Protein AF-A0A293LVC3-F1 (afdb_monomer_lite)

Secondary structure (DSSP, 8-state):
---TT-------SSPPPP-SS--PPPP-TTT---TTS----PPPPTT-EEEEEE----SSS--TTS-EEEEEEEE-HHHHHHHTTTHHHHTT--GGG--EEE-SSSS--S--

Radius of gyration: 16.76 Å; chains: 1; bounding box: 38×43×34 Å

Structure (mmCIF, N/CA/C/O backbone):
data_AF-A0A293LVC3-F1
#
_entry.id   AF-A0A293LVC3-F1
#
loop_
_atom_site.group_PDB
_atom_site.id
_atom_site.type_symbol
_atom_site.label_atom_id
_atom_site.label_alt_id
_atom_site.label_comp_id
_atom_site.label_asym_id
_atom_site.label_entity_id
_atom_site.label_seq_id
_atom_site.pdbx_PDB_ins_code
_atom_site.Cartn_x
_atom_site.Cartn_y
_atom_site.Cartn_z
_atom_site.occupancy
_atom_site.B_iso_or_equiv
_atom_site.auth_seq_id
_atom_site.auth_comp_id
_atom_site.auth_asym_id
_atom_site.auth_atom_id
_atom_site.pdbx_PDB_model_num
ATOM 1 N N . MET A 1 1 ? -20.626 2.823 -3.621 1.00 79.00 1 MET A N 1
ATOM 2 C CA . MET A 1 1 ? -19.848 1.626 -4.029 1.00 79.00 1 MET A CA 1
ATOM 3 C C . MET A 1 1 ? -19.361 0.943 -2.760 1.00 79.00 1 MET A C 1
ATOM 5 O O . MET A 1 1 ? -18.973 1.663 -1.855 1.00 79.00 1 MET A O 1
ATOM 9 N N . ASN A 1 2 ? -19.440 -0.385 -2.649 1.00 90.69 2 ASN A N 1
ATOM 10 C CA . ASN A 1 2 ? -19.007 -1.114 -1.449 1.00 90.69 2 ASN A CA 1
ATOM 11 C C . ASN A 1 2 ? -17.595 -1.676 -1.676 1.00 90.69 2 ASN A C 1
ATOM 13 O O . ASN A 1 2 ? -17.395 -2.400 -2.646 1.00 90.69 2 ASN A O 1
ATOM 17 N N . LEU A 1 3 ? -16.650 -1.324 -0.807 1.00 91.56 3 LEU A N 1
ATOM 18 C CA . LEU A 1 3 ? -15.235 -1.712 -0.847 1.00 91.56 3 LEU A CA 1
ATOM 19 C C . LEU A 1 3 ? -14.904 -2.833 0.154 1.00 91.56 3 LEU A C 1
ATOM 21 O O . LEU A 1 3 ? -13.743 -3.163 0.389 1.00 91.56 3 LEU A O 1
ATOM 25 N N . ASN A 1 4 ? -15.915 -3.436 0.777 1.00 90.69 4 ASN A N 1
ATOM 26 C CA . ASN A 1 4 ? -15.714 -4.617 1.600 1.00 90.69 4 ASN A CA 1
ATOM 27 C C . ASN A 1 4 ? -15.285 -5.804 0.726 1.00 90.69 4 ASN A C 1
ATOM 29 O O . ASN A 1 4 ? -15.974 -6.131 -0.238 1.00 90.69 4 ASN A O 1
ATOM 33 N N . TYR A 1 5 ? -14.208 -6.489 1.118 1.00 90.44 5 TYR A N 1
ATOM 34 C CA . TYR A 1 5 ? -13.597 -7.571 0.332 1.00 90.44 5 TYR A CA 1
ATOM 35 C C . TYR A 1 5 ? -13.120 -7.133 -1.066 1.00 90.44 5 TYR A C 1
ATOM 37 O O . TYR A 1 5 ? -13.195 -7.918 -2.008 1.00 90.44 5 TYR A O 1
ATOM 45 N N . ASP A 1 6 ? -12.618 -5.901 -1.201 1.00 90.94 6 ASP A N 1
ATOM 46 C CA . ASP A 1 6 ? -12.012 -5.401 -2.442 1.00 90.94 6 ASP A CA 1
ATOM 47 C C . ASP A 1 6 ? -10.645 -6.064 -2.707 1.00 90.94 6 ASP A C 1
ATOM 49 O O . ASP A 1 6 ? -9.579 -5.544 -2.376 1.00 90.94 6 ASP A O 1
ATOM 53 N N . ILE A 1 7 ? -10.689 -7.294 -3.223 1.00 91.81 7 ILE A N 1
ATOM 54 C CA . ILE A 1 7 ? -9.525 -8.109 -3.573 1.00 91.81 7 ILE A CA 1
ATOM 55 C C . ILE A 1 7 ? -9.833 -8.968 -4.803 1.00 91.81 7 ILE A C 1
ATOM 57 O O . ILE A 1 7 ? -10.921 -9.528 -4.938 1.00 91.81 7 ILE A O 1
ATOM 61 N N . ALA A 1 8 ? -8.849 -9.119 -5.688 1.00 93.69 8 ALA A N 1
ATOM 62 C CA . ALA A 1 8 ? -8.944 -9.962 -6.875 1.00 93.69 8 ALA A CA 1
ATOM 63 C C . ALA A 1 8 ? -7.651 -10.756 -7.097 1.00 93.69 8 ALA A C 1
ATOM 65 O O . ALA A 1 8 ? -6.575 -10.367 -6.640 1.00 93.69 8 ALA A O 1
ATOM 66 N N . PHE A 1 9 ? -7.754 -11.863 -7.834 1.00 92.44 9 PHE A N 1
ATOM 67 C CA . PHE A 1 9 ? -6.617 -12.695 -8.223 1.00 92.44 9 PHE A CA 1
ATOM 68 C C . PHE A 1 9 ? -6.509 -12.764 -9.742 1.00 92.44 9 PHE A C 1
ATOM 70 O O . PHE A 1 9 ? -7.489 -13.043 -10.431 1.00 92.44 9 PHE A O 1
ATOM 77 N N . PHE A 1 10 ? -5.294 -12.583 -10.253 1.00 93.06 10 PHE A N 1
ATOM 78 C CA . PHE A 1 10 ? -4.974 -12.778 -11.662 1.00 93.06 10 PHE A CA 1
ATOM 79 C C . PHE A 1 10 ? -4.083 -14.007 -11.808 1.00 93.06 10 PHE A C 1
ATOM 81 O O . PHE A 1 10 ? -3.012 -14.089 -11.204 1.00 93.06 10 PHE A O 1
ATOM 88 N N . LYS A 1 11 ? -4.530 -14.974 -12.610 1.00 94.94 11 LYS A N 1
ATOM 89 C CA . LYS A 1 11 ? -3.744 -16.155 -12.964 1.00 94.94 11 LYS A CA 1
ATOM 90 C C . LYS A 1 11 ? -3.145 -15.948 -14.346 1.00 94.94 11 LYS A C 1
ATOM 92 O O . LYS A 1 11 ? -3.871 -15.812 -15.325 1.00 94.94 11 LYS A O 1
ATOM 97 N N . PHE A 1 12 ? -1.824 -15.973 -14.420 1.00 93.06 12 PHE A N 1
ATOM 98 C CA . PHE A 1 12 ? -1.111 -15.912 -15.688 1.00 93.06 12 PHE A CA 1
ATOM 99 C C . PHE A 1 12 ? -1.117 -17.286 -16.360 1.00 93.06 12 PHE A C 1
ATOM 101 O O . PHE A 1 12 ? -1.030 -18.318 -15.689 1.00 93.06 12 PHE A O 1
ATOM 108 N N . SER A 1 13 ? -1.242 -17.300 -17.688 1.00 97.19 13 SER A N 1
ATOM 109 C CA . SER A 1 13 ? -1.173 -18.527 -18.493 1.00 97.19 13 SER A CA 1
ATOM 110 C C . SER A 1 13 ? 0.241 -19.107 -18.545 1.00 97.19 13 SER A C 1
ATOM 112 O O . SER A 1 13 ? 0.398 -20.312 -18.723 1.00 97.19 13 SER A O 1
ATOM 114 N N . VAL A 1 14 ? 1.257 -18.261 -18.351 1.00 96.50 14 VAL A N 1
ATOM 115 C CA . VAL A 1 14 ? 2.677 -18.623 -18.340 1.00 96.50 14 VAL A CA 1
ATOM 116 C C . VAL A 1 14 ? 3.320 -18.108 -17.044 1.00 96.50 14 VAL A C 1
ATOM 118 O O . VAL A 1 14 ? 3.013 -16.986 -16.631 1.00 96.50 14 VAL A O 1
ATOM 121 N N . PRO A 1 15 ? 4.194 -18.890 -16.382 1.00 94.12 15 PRO A N 1
ATOM 122 C CA . PRO A 1 15 ? 4.928 -18.431 -15.205 1.00 94.12 15 PRO A CA 1
ATOM 123 C C . PRO A 1 15 ? 5.874 -17.262 -15.512 1.00 94.12 15 PRO A C 1
ATOM 125 O O . PRO A 1 15 ? 6.439 -17.172 -16.599 1.00 94.12 15 PRO A O 1
ATOM 128 N N . PHE A 1 16 ? 6.097 -16.394 -14.524 1.00 93.06 16 PHE A N 1
ATOM 129 C CA . PHE A 1 16 ? 7.112 -15.346 -14.621 1.00 93.06 16 PHE A CA 1
ATOM 130 C C . PHE A 1 16 ? 8.522 -15.896 -14.401 1.00 93.06 16 PHE A C 1
ATOM 132 O O . PHE A 1 16 ? 8.737 -16.746 -13.538 1.00 93.06 16 PHE A O 1
ATOM 139 N N . ASN A 1 17 ? 9.493 -15.321 -15.111 1.00 96.06 17 ASN A N 1
ATOM 140 C CA . ASN A 1 17 ? 10.906 -15.494 -14.797 1.00 96.06 17 ASN A CA 1
ATOM 141 C C . ASN A 1 17 ? 11.289 -14.545 -13.659 1.00 96.06 17 ASN A C 1
ATOM 143 O O . ASN A 1 17 ? 11.193 -13.325 -13.808 1.00 96.06 17 ASN A O 1
ATOM 147 N N . PHE A 1 18 ? 11.724 -15.095 -12.527 1.00 95.88 18 PHE A N 1
ATOM 148 C CA . PHE A 1 18 ? 12.193 -14.285 -11.408 1.00 95.88 18 PHE A CA 1
ATOM 149 C C . PHE A 1 18 ? 13.622 -13.810 -11.637 1.00 95.88 18 PHE A C 1
ATOM 151 O O . PHE A 1 18 ? 14.500 -14.575 -12.032 1.00 95.88 18 PHE A O 1
ATOM 158 N N . THR A 1 19 ? 13.845 -12.531 -11.364 1.00 96.94 19 THR A N 1
ATOM 159 C CA . THR A 1 19 ? 15.125 -11.851 -11.563 1.00 96.94 19 THR A CA 1
ATOM 160 C C . THR A 1 19 ? 15.483 -11.051 -10.312 1.00 96.94 19 THR A C 1
ATOM 162 O O . THR A 1 19 ? 14.863 -11.177 -9.251 1.00 96.94 19 THR A O 1
ATOM 165 N N . GLU A 1 20 ? 16.516 -10.221 -10.402 1.00 96.81 20 GLU A N 1
ATOM 166 C CA . GLU A 1 20 ? 16.808 -9.236 -9.363 1.00 96.81 20 GLU A CA 1
ATOM 167 C C . GLU A 1 20 ? 15.689 -8.188 -9.228 1.00 96.81 20 GLU A C 1
ATOM 169 O O . GLU A 1 20 ? 15.350 -7.793 -8.118 1.00 96.81 20 GLU A O 1
ATOM 174 N N . THR A 1 21 ? 15.056 -7.801 -10.340 1.00 95.94 21 THR A N 1
ATOM 175 C CA . THR A 1 21 ? 14.035 -6.743 -10.391 1.00 95.94 21 THR A CA 1
ATOM 176 C C . THR A 1 21 ? 12.594 -7.259 -10.375 1.00 95.94 21 THR A C 1
ATOM 178 O O . THR A 1 21 ? 11.670 -6.471 -10.186 1.00 95.94 21 THR A O 1
ATOM 181 N N . VAL A 1 22 ? 12.380 -8.569 -10.550 1.00 95.69 22 VAL A N 1
ATOM 182 C CA . VAL A 1 22 ? 11.054 -9.207 -10.546 1.00 95.69 22 VAL A CA 1
ATOM 183 C C . VAL A 1 22 ? 11.020 -10.317 -9.503 1.00 95.69 22 VAL A C 1
ATOM 185 O O . VAL A 1 22 ? 11.573 -11.398 -9.715 1.00 95.69 22 VAL A O 1
ATOM 188 N N . ARG A 1 23 ? 10.353 -10.056 -8.372 1.00 95.31 23 ARG A N 1
ATOM 189 C CA . ARG A 1 23 ? 10.169 -11.015 -7.271 1.00 95.31 23 ARG A CA 1
ATOM 190 C C . ARG A 1 23 ? 8.784 -10.873 -6.634 1.00 95.31 23 ARG A C 1
ATOM 192 O O . ARG A 1 23 ? 8.275 -9.755 -6.554 1.00 95.31 23 ARG A O 1
ATOM 199 N N . PRO A 1 24 ? 8.171 -11.974 -6.168 1.00 93.56 24 PRO A N 1
ATOM 200 C CA . PRO A 1 24 ? 6.889 -11.915 -5.479 1.00 93.56 24 PRO A CA 1
ATOM 201 C C . PRO A 1 24 ? 7.039 -11.330 -4.069 1.00 93.56 24 PRO A C 1
ATOM 203 O O . PRO A 1 24 ? 8.044 -11.550 -3.392 1.00 93.56 24 PRO A O 1
ATOM 206 N N . ALA A 1 25 ? 6.001 -10.635 -3.603 1.00 91.44 25 ALA A N 1
ATOM 207 C CA . ALA A 1 25 ? 5.871 -10.276 -2.196 1.00 91.44 25 ALA A CA 1
ATOM 208 C C . ALA A 1 25 ? 5.454 -11.500 -1.363 1.00 91.44 25 ALA A C 1
ATOM 210 O O . ALA A 1 25 ? 4.715 -12.371 -1.829 1.00 91.44 25 ALA A O 1
ATOM 211 N N . CYS A 1 26 ? 5.913 -11.561 -0.115 1.00 86.19 26 CYS A N 1
ATOM 212 C CA . CYS A 1 26 ? 5.514 -12.610 0.817 1.00 86.19 26 CYS A CA 1
ATOM 213 C C . CYS A 1 26 ? 4.081 -12.384 1.316 1.00 86.19 26 CYS A C 1
ATOM 215 O O . CYS A 1 26 ? 3.710 -11.265 1.663 1.00 86.19 26 CYS A O 1
ATOM 217 N N . LEU A 1 27 ? 3.307 -13.463 1.446 1.00 82.19 27 LEU A N 1
ATOM 218 C CA . LEU A 1 27 ? 2.059 -13.426 2.207 1.00 82.19 27 LEU A CA 1
ATOM 219 C C . LEU A 1 27 ? 2.368 -13.397 3.717 1.00 82.19 27 LEU A C 1
ATOM 221 O O . LEU A 1 27 ? 3.266 -14.122 4.164 1.00 82.19 27 LEU A O 1
ATOM 225 N N . PRO A 1 28 ? 1.644 -12.595 4.519 1.00 75.38 28 PRO A N 1
ATOM 226 C CA . PRO A 1 28 ? 1.855 -12.528 5.961 1.00 75.38 28 PRO A CA 1
ATOM 227 C C . PRO A 1 28 ? 1.426 -13.847 6.618 1.00 75.38 28 PRO A C 1
ATOM 229 O O . PRO A 1 28 ? 0.244 -14.183 6.657 1.00 75.38 28 PRO A O 1
ATOM 232 N N . ARG A 1 29 ? 2.400 -14.602 7.141 1.00 65.25 29 ARG A N 1
ATOM 233 C CA . ARG A 1 29 ? 2.209 -15.973 7.656 1.00 65.25 29 ARG A CA 1
ATOM 234 C C . ARG A 1 29 ? 1.297 -16.057 8.885 1.00 65.25 29 ARG A C 1
ATOM 236 O O . ARG A 1 29 ? 0.627 -17.068 9.069 1.00 65.25 29 ARG A O 1
ATOM 243 N N . ASP A 1 30 ? 1.251 -14.991 9.682 1.00 60.88 30 ASP A N 1
ATOM 244 C CA . ASP A 1 30 ? 0.484 -14.939 10.934 1.00 60.88 30 ASP A CA 1
ATOM 245 C C . ASP A 1 30 ? -0.944 -14.395 10.756 1.00 60.88 30 ASP A C 1
ATOM 247 O O . ASP A 1 30 ? -1.750 -14.477 11.679 1.00 60.88 30 ASP A O 1
ATOM 251 N N . VAL A 1 31 ? -1.262 -13.850 9.573 1.00 55.06 31 VAL A N 1
ATOM 252 C CA . VAL A 1 31 ? -2.537 -13.166 9.271 1.00 55.06 31 VAL A CA 1
ATOM 253 C C . VAL A 1 31 ? -3.299 -13.861 8.136 1.00 55.06 31 VAL A C 1
ATOM 255 O O . VAL A 1 31 ? -4.526 -13.821 8.088 1.00 55.06 31 VAL A O 1
ATOM 258 N N . VAL A 1 32 ? -2.591 -14.553 7.239 1.00 51.72 32 VAL A N 1
ATOM 259 C CA . VAL A 1 32 ? -3.168 -15.277 6.103 1.00 51.72 32 VAL A CA 1
ATOM 260 C C . VAL A 1 32 ? -2.781 -16.748 6.216 1.00 51.72 32 VAL A C 1
ATOM 262 O O . VAL A 1 32 ? -1.646 -17.131 5.934 1.00 51.72 32 VAL A O 1
ATOM 265 N N . ARG A 1 33 ? -3.738 -17.597 6.604 1.00 48.00 33 ARG A N 1
ATOM 266 C CA . ARG A 1 33 ? -3.638 -19.045 6.383 1.00 48.00 33 ARG A CA 1
ATOM 267 C C . ARG A 1 33 ? -4.436 -19.427 5.127 1.00 48.00 33 ARG A C 1
ATOM 269 O O . ARG A 1 33 ? -5.474 -18.812 4.878 1.00 48.00 33 ARG A O 1
ATOM 276 N N . PRO A 1 34 ? -3.993 -20.426 4.337 1.00 51.25 34 PRO A N 1
ATOM 277 C CA . PRO A 1 34 ? -4.818 -21.002 3.276 1.00 51.25 34 PRO A CA 1
ATOM 278 C C . PRO A 1 34 ? -6.186 -21.432 3.832 1.00 51.25 34 PRO A C 1
ATOM 280 O O . PRO A 1 34 ? -6.288 -21.765 5.011 1.00 51.25 34 PRO A O 1
ATOM 283 N N . ALA A 1 35 ? -7.210 -21.383 2.972 1.00 51.94 35 ALA A N 1
ATOM 284 C CA . ALA A 1 35 ? -8.649 -21.182 3.221 1.00 51.94 35 ALA A CA 1
ATOM 285 C C . ALA A 1 35 ? -9.407 -22.066 4.253 1.00 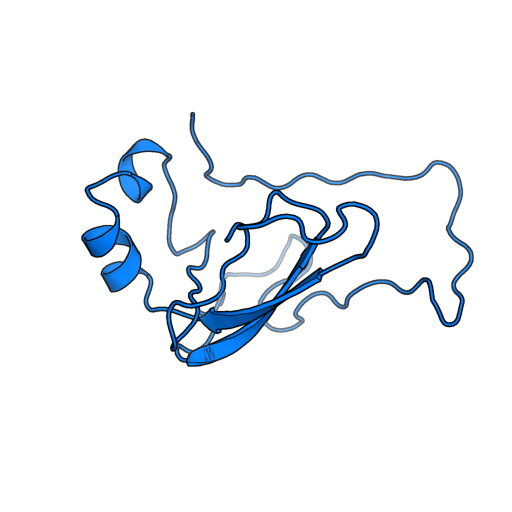51.94 35 ALA A C 1
ATOM 287 O O . ALA A 1 35 ? -10.634 -22.028 4.277 1.00 51.94 35 ALA A O 1
ATOM 288 N N . CYS A 1 36 ? -8.741 -22.820 5.130 1.00 49.12 36 CYS 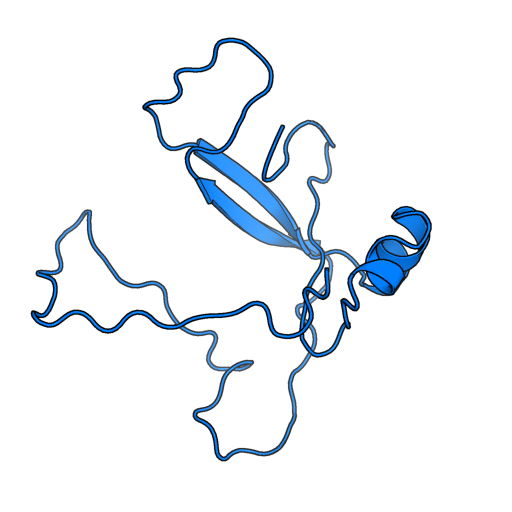A N 1
ATOM 289 C CA . CYS A 1 36 ? -9.365 -23.794 6.032 1.00 49.12 36 CYS A CA 1
ATOM 290 C C . CYS A 1 36 ? -8.926 -23.705 7.512 1.00 49.12 36 CYS A C 1
ATOM 292 O O . CYS A 1 36 ? -9.052 -24.699 8.222 1.00 49.12 36 CYS A O 1
ATOM 294 N N . LEU A 1 37 ? -8.413 -22.573 8.016 1.00 42.97 37 LEU A N 1
ATOM 295 C CA . LEU A 1 37 ? -8.007 -22.450 9.431 1.00 42.97 37 LEU A CA 1
ATOM 296 C C . LEU A 1 37 ? -8.827 -21.407 10.228 1.00 42.97 37 LEU A C 1
ATOM 298 O O . LEU A 1 37 ? -9.081 -20.323 9.701 1.00 42.97 37 LEU A O 1
ATOM 302 N N . PRO A 1 38 ? -9.244 -21.712 11.482 1.00 44.94 38 PRO A N 1
ATOM 303 C CA . PRO A 1 38 ? -9.989 -20.791 12.345 1.00 44.94 38 PRO A CA 1
ATOM 304 C C . PRO A 1 38 ? -9.257 -19.474 12.644 1.00 44.94 38 PRO A C 1
ATOM 306 O O . PRO A 1 38 ? -8.034 -19.375 12.566 1.00 44.94 38 PRO A O 1
ATOM 309 N N . ARG A 1 39 ? -10.071 -18.463 12.970 1.00 53.38 39 ARG A N 1
ATOM 310 C CA . ARG A 1 39 ? -9.779 -17.025 12.983 1.00 53.38 39 ARG A CA 1
ATOM 311 C C . ARG A 1 39 ? -9.001 -16.575 14.223 1.00 53.38 39 ARG A C 1
ATOM 313 O O . ARG A 1 39 ? -9.628 -16.244 15.216 1.00 53.38 39 ARG A O 1
ATOM 320 N N . ASP A 1 40 ? -7.699 -16.377 14.081 1.00 54.50 40 ASP A N 1
ATOM 321 C CA . ASP A 1 40 ? -6.962 -15.406 14.901 1.00 54.50 40 ASP A CA 1
ATOM 322 C C . ASP A 1 40 ? -6.276 -14.398 13.975 1.00 54.50 40 ASP A C 1
ATOM 324 O O . ASP A 1 40 ? -5.052 -14.268 13.949 1.00 54.50 40 ASP A O 1
ATOM 328 N N . VAL A 1 41 ? -7.077 -13.698 13.160 1.00 59.78 41 VAL A N 1
ATOM 329 C CA . VAL A 1 41 ? -6.607 -12.495 12.459 1.00 59.78 41 VAL A CA 1
ATOM 330 C C . VAL A 1 41 ? -6.354 -11.458 13.544 1.00 59.78 41 VAL A C 1
ATOM 332 O O . VAL A 1 41 ? -7.267 -10.756 13.975 1.00 59.78 41 VAL A O 1
ATOM 335 N N . ARG A 1 42 ? -5.124 -11.431 14.052 1.00 67.50 42 ARG A N 1
ATOM 336 C CA . ARG A 1 42 ? -4.689 -10.385 14.968 1.00 67.50 42 ARG A CA 1
ATOM 337 C C . ARG A 1 42 ? -4.545 -9.090 14.166 1.00 67.50 42 ARG A C 1
ATOM 339 O O . ARG A 1 42 ? -3.938 -9.132 13.091 1.00 67.50 42 ARG A O 1
ATOM 346 N N . PRO A 1 43 ? -5.099 -7.965 14.650 1.00 72.31 43 PRO A N 1
ATOM 347 C CA . PRO A 1 43 ? -4.865 -6.669 14.034 1.00 72.31 43 PRO A CA 1
ATOM 348 C C . PRO A 1 43 ? -3.365 -6.409 13.899 1.00 72.31 43 PRO A C 1
ATOM 350 O O . PRO A 1 43 ? -2.576 -6.792 14.769 1.00 72.31 43 PRO A O 1
ATOM 353 N N . LEU A 1 44 ? -2.970 -5.759 12.804 1.00 82.44 44 LEU A N 1
ATOM 354 C CA . LEU A 1 44 ? -1.606 -5.258 12.683 1.00 82.44 44 LEU A CA 1
ATOM 355 C C . LEU A 1 44 ? -1.364 -4.234 13.804 1.00 82.44 44 LEU A C 1
ATOM 357 O O . LEU A 1 44 ? -2.244 -3.407 14.047 1.00 82.44 44 LEU A O 1
ATOM 361 N N . PRO A 1 45 ? -0.206 -4.256 14.488 1.00 89.25 45 PRO A N 1
ATOM 362 C CA . PRO A 1 45 ? 0.055 -3.297 15.551 1.00 89.25 45 PRO A CA 1
ATOM 363 C C . PRO A 1 45 ? 0.016 -1.865 15.012 1.00 89.25 45 PRO A C 1
ATOM 365 O O . PRO A 1 45 ? 0.643 -1.564 13.989 1.00 89.25 45 PRO A O 1
ATOM 368 N N . VAL A 1 46 ? -0.683 -0.978 15.720 1.00 93.31 46 VAL A N 1
ATOM 369 C CA . VAL A 1 46 ? -0.705 0.459 15.412 1.00 93.31 46 VAL A CA 1
ATOM 370 C C . VAL A 1 46 ? 0.725 1.005 15.436 1.00 93.31 46 VAL A C 1
ATOM 372 O O . VAL A 1 46 ? 1.592 0.499 16.151 1.00 93.31 46 VAL A O 1
ATOM 375 N N . ASN A 1 47 ? 0.991 2.016 14.613 1.00 94.56 47 ASN A N 1
ATOM 376 C CA . ASN A 1 47 ? 2.303 2.615 14.367 1.00 94.56 47 ASN A CA 1
ATOM 377 C C . ASN A 1 47 ? 3.325 1.718 13.655 1.00 94.56 47 ASN A C 1
ATOM 379 O O . ASN A 1 47 ? 4.431 2.188 13.368 1.00 94.56 47 ASN A O 1
ATOM 383 N N . THR A 1 48 ? 2.976 0.483 13.277 1.00 93.81 48 THR A N 1
ATOM 384 C CA . THR A 1 48 ? 3.840 -0.333 12.412 1.00 93.81 48 THR A CA 1
ATOM 385 C C . THR A 1 48 ? 4.093 0.404 11.097 1.00 93.81 48 THR A C 1
ATOM 387 O O . THR A 1 48 ? 3.154 0.833 10.428 1.00 93.81 48 THR A O 1
ATOM 390 N N . THR A 1 49 ? 5.363 0.568 10.721 1.00 95.25 49 THR A N 1
ATOM 391 C CA . THR A 1 49 ? 5.724 1.214 9.451 1.00 95.25 49 THR A CA 1
ATOM 392 C C . THR A 1 49 ? 5.383 0.298 8.278 1.00 95.25 49 THR A C 1
ATOM 394 O O . THR A 1 49 ? 5.720 -0.885 8.284 1.00 95.25 49 THR A O 1
ATOM 397 N N . CYS A 1 50 ? 4.755 0.857 7.251 1.00 94.25 50 CYS A N 1
ATOM 398 C CA . CYS A 1 50 ? 4.444 0.190 5.993 1.00 94.25 50 CYS A CA 1
ATOM 399 C C . CYS A 1 50 ? 4.725 1.124 4.808 1.00 94.25 50 CYS A C 1
ATOM 401 O O . CYS A 1 50 ? 5.042 2.302 4.982 1.00 94.25 50 CYS A O 1
ATOM 403 N N . PHE A 1 51 ? 4.652 0.584 3.593 1.00 95.06 51 PHE A N 1
ATOM 404 C CA . PHE A 1 51 ? 4.966 1.323 2.376 1.00 95.06 51 PHE A CA 1
ATOM 405 C C . PHE A 1 51 ? 3.898 1.076 1.319 1.00 95.06 51 PHE A C 1
ATOM 407 O O . PHE A 1 51 ? 3.473 -0.061 1.119 1.00 95.06 51 PHE A O 1
ATOM 414 N N . SER A 1 52 ? 3.508 2.138 0.622 1.00 94.38 52 SER A N 1
ATOM 415 C CA . SER A 1 52 ? 2.694 2.059 -0.590 1.00 94.38 52 SER A CA 1
ATOM 416 C C . SER A 1 52 ? 3.530 2.536 -1.769 1.00 94.38 52 SER A C 1
ATOM 418 O O . SER A 1 52 ? 4.149 3.595 -1.682 1.00 94.38 52 SER A O 1
ATOM 420 N N . SER A 1 53 ? 3.571 1.767 -2.855 1.00 93.56 53 SER A N 1
ATOM 421 C CA . SER A 1 53 ? 4.316 2.123 -4.066 1.00 93.56 53 SER A CA 1
ATOM 422 C C . SER A 1 53 ? 3.400 2.104 -5.284 1.00 93.56 53 SER A C 1
ATOM 424 O O . SER A 1 53 ? 2.575 1.204 -5.423 1.00 93.56 53 SER A O 1
ATOM 426 N N . GLY A 1 54 ? 3.568 3.064 -6.194 1.00 92.31 54 GLY A N 1
ATOM 427 C CA . GLY A 1 54 ? 2.769 3.127 -7.415 1.00 92.31 54 GLY A CA 1
ATOM 428 C C . GLY A 1 54 ? 3.091 4.314 -8.321 1.00 92.31 54 GLY A C 1
ATOM 429 O O . GLY A 1 54 ? 3.987 5.116 -8.051 1.00 92.31 54 GLY A O 1
ATOM 430 N N . TRP A 1 55 ? 2.327 4.407 -9.409 1.00 91.69 55 TRP A N 1
ATOM 431 C CA . TRP A 1 55 ? 2.379 5.484 -10.408 1.00 91.69 55 TRP A CA 1
ATOM 432 C C . TRP A 1 55 ? 1.128 6.378 -10.360 1.00 91.69 55 TRP A C 1
ATOM 434 O O . TRP A 1 55 ? 0.761 6.998 -11.354 1.00 91.69 55 TRP A O 1
ATOM 444 N N . GLY A 1 56 ? 0.440 6.405 -9.214 1.00 87.94 56 GLY A N 1
ATOM 445 C CA . GLY A 1 56 ? -0.751 7.225 -9.008 1.00 87.94 56 GLY A CA 1
ATOM 446 C C . GLY A 1 56 ? -0.482 8.727 -9.143 1.00 87.94 56 GLY A C 1
ATOM 447 O O . GLY A 1 56 ? 0.659 9.185 -9.271 1.00 87.94 56 GLY A O 1
ATOM 448 N N . GLN A 1 57 ? -1.558 9.511 -9.105 1.00 86.56 57 GLN A N 1
ATOM 449 C CA . GLN A 1 57 ? -1.483 10.964 -9.211 1.00 86.56 57 GLN A CA 1
ATOM 450 C C . GLN A 1 57 ? -0.660 11.568 -8.058 1.00 86.56 57 GLN A C 1
ATOM 452 O O . GLN A 1 57 ? -0.787 11.165 -6.903 1.00 86.56 57 GLN A O 1
ATOM 457 N N . THR A 1 58 ? 0.178 12.564 -8.364 1.00 83.75 58 THR A N 1
ATOM 458 C CA . THR A 1 58 ? 1.002 13.272 -7.367 1.00 83.75 58 THR A CA 1
ATOM 459 C C . THR A 1 58 ? 0.788 14.776 -7.391 1.00 83.75 58 THR A C 1
ATOM 461 O O . THR A 1 58 ? 0.349 15.326 -8.398 1.00 83.75 58 THR A O 1
ATOM 464 N N . ARG A 1 59 ? 1.091 15.455 -6.274 1.00 77.75 59 ARG A N 1
ATOM 465 C CA . ARG A 1 59 ? 1.033 16.922 -6.184 1.00 77.75 59 ARG A CA 1
ATOM 466 C C . ARG A 1 59 ? 2.287 17.459 -6.888 1.00 77.75 59 ARG A C 1
ATOM 468 O O . ARG A 1 59 ? 3.384 16.977 -6.624 1.00 77.75 59 ARG A O 1
ATOM 475 N N . GLY A 1 60 ? 2.121 18.422 -7.795 1.00 72.44 60 GLY A N 1
ATOM 476 C CA . GLY A 1 60 ? 3.215 18.994 -8.594 1.00 72.44 60 GLY A CA 1
ATOM 477 C C . GLY A 1 60 ? 3.553 18.221 -9.881 1.00 72.44 60 GLY A C 1
ATOM 478 O O . GLY A 1 60 ? 2.908 17.236 -10.226 1.00 72.44 60 GLY A O 1
ATOM 479 N N . SER A 1 61 ? 4.584 18.676 -10.602 1.00 60.25 61 SER A N 1
ATOM 480 C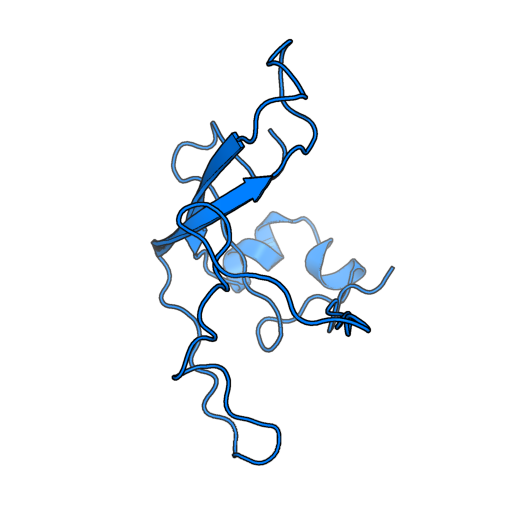 CA . SER A 1 61 ? 4.999 18.175 -11.929 1.00 60.25 61 SER A CA 1
ATOM 481 C C . SER A 1 61 ? 5.862 16.902 -11.899 1.00 60.25 61 SER A C 1
ATOM 483 O O . SER A 1 61 ? 6.544 16.578 -12.873 1.00 60.25 61 SER A O 1
ATOM 485 N N . GLY A 1 62 ? 5.876 16.177 -10.777 1.00 63.22 62 GLY A N 1
ATOM 486 C CA . GLY A 1 62 ? 6.745 15.017 -10.593 1.00 63.22 62 GLY A CA 1
ATOM 487 C C . GLY A 1 62 ? 6.505 13.946 -11.660 1.00 63.22 62 GLY A C 1
ATOM 488 O O . GLY A 1 62 ? 5.395 13.439 -11.781 1.00 63.22 62 GLY A O 1
ATOM 489 N N . ASN A 1 63 ? 7.564 13.569 -12.381 1.00 68.25 63 ASN A N 1
ATOM 490 C CA . ASN A 1 63 ? 7.540 12.654 -13.525 1.00 68.25 63 ASN A CA 1
ATOM 491 C C . ASN A 1 63 ? 6.672 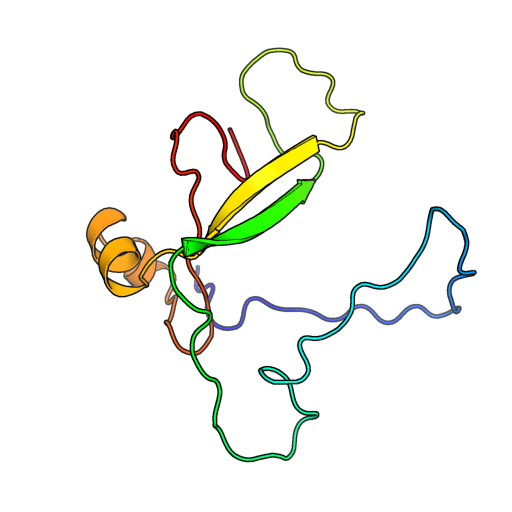11.398 -13.277 1.00 68.25 63 ASN A C 1
ATOM 493 O O . ASN A 1 63 ? 6.999 10.574 -12.421 1.00 68.25 63 ASN A O 1
ATOM 497 N N . ALA A 1 64 ? 5.579 11.263 -14.038 1.00 75.25 64 ALA A N 1
ATOM 498 C CA . ALA A 1 64 ? 4.626 10.155 -13.944 1.00 75.25 64 ALA A CA 1
ATOM 499 C C . ALA A 1 64 ? 5.227 8.797 -14.342 1.00 75.25 64 ALA A C 1
ATOM 501 O O . ALA A 1 64 ? 4.689 7.759 -13.980 1.00 75.25 64 ALA A O 1
ATOM 502 N N . PHE A 1 65 ? 6.357 8.786 -15.053 1.00 83.94 65 PHE A N 1
ATOM 503 C CA . PHE A 1 65 ? 7.005 7.561 -15.528 1.00 83.94 65 PHE A CA 1
ATOM 504 C C . PHE A 1 65 ? 7.922 6.910 -14.487 1.00 83.94 65 PHE A C 1
ATOM 506 O O . PHE A 1 65 ? 8.408 5.799 -14.698 1.00 83.94 65 PHE A O 1
ATOM 513 N N . ARG A 1 66 ? 8.181 7.574 -13.355 1.00 88.88 66 ARG A N 1
ATOM 514 C CA . ARG A 1 66 ? 8.989 7.009 -12.268 1.00 88.88 66 ARG A CA 1
ATOM 515 C C . ARG A 1 66 ? 8.087 6.451 -11.178 1.00 88.88 66 ARG A C 1
ATOM 517 O O . ARG A 1 66 ? 7.198 7.151 -10.702 1.00 88.88 66 ARG A O 1
ATOM 524 N N . LEU A 1 67 ? 8.363 5.212 -10.771 1.00 91.50 67 LEU A N 1
ATOM 525 C CA . LEU A 1 67 ? 7.723 4.596 -9.613 1.00 91.50 67 LEU A CA 1
ATOM 526 C C . LEU A 1 67 ? 8.044 5.418 -8.362 1.00 91.50 67 LEU A C 1
ATOM 528 O O . LEU A 1 67 ? 9.198 5.796 -8.144 1.00 91.50 67 LEU A O 1
ATOM 532 N N . LYS A 1 68 ? 7.027 5.680 -7.543 1.00 91.00 68 LYS A N 1
ATOM 533 C CA . LYS A 1 68 ? 7.159 6.403 -6.275 1.00 91.00 68 LYS A CA 1
ATOM 534 C C . LYS A 1 68 ? 6.763 5.492 -5.122 1.00 91.00 68 LYS A C 1
ATOM 536 O O . LYS A 1 68 ? 6.065 4.498 -5.323 1.00 91.00 68 LYS A O 1
ATOM 541 N N . GLN A 1 69 ? 7.217 5.844 -3.925 1.00 92.50 69 GLN A N 1
ATOM 542 C CA . GLN A 1 69 ? 6.906 5.139 -2.689 1.00 92.50 69 GLN A CA 1
ATOM 543 C C . GLN A 1 69 ? 6.579 6.148 -1.586 1.00 92.50 69 GLN A C 1
ATOM 545 O O . GLN A 1 69 ? 7.299 7.129 -1.414 1.00 92.50 69 GLN A O 1
ATOM 550 N N . ALA A 1 70 ? 5.517 5.878 -0.833 1.00 92.75 70 ALA A N 1
ATOM 551 C CA . ALA A 1 70 ? 5.126 6.602 0.366 1.00 92.75 70 ALA A CA 1
ATOM 552 C C . ALA A 1 70 ? 5.367 5.723 1.598 1.00 92.75 70 ALA A C 1
ATOM 554 O O . ALA A 1 70 ? 4.955 4.559 1.631 1.00 92.75 70 ALA A O 1
ATOM 555 N N . LYS A 1 71 ? 6.028 6.288 2.612 1.00 94.69 71 LYS A N 1
ATOM 556 C CA . LYS A 1 71 ? 6.157 5.688 3.943 1.00 94.69 71 LYS A CA 1
ATOM 557 C C . LYS A 1 71 ? 4.910 6.032 4.753 1.00 94.69 71 LYS A C 1
ATOM 559 O O . LYS A 1 71 ? 4.536 7.195 4.832 1.00 94.69 71 LYS A O 1
ATOM 564 N N . LEU A 1 72 ? 4.293 5.025 5.353 1.00 95.88 72 LEU A N 1
ATOM 565 C CA . LEU A 1 72 ? 3.061 5.145 6.122 1.00 95.88 72 LEU A CA 1
ATOM 566 C C . LEU A 1 72 ? 3.200 4.397 7.449 1.00 95.88 72 LEU A C 1
ATOM 568 O O . LEU A 1 72 ? 4.111 3.589 7.647 1.00 95.88 72 LEU A O 1
ATOM 572 N N . ASN A 1 73 ? 2.250 4.622 8.341 1.00 96.12 73 ASN A N 1
ATOM 573 C CA . ASN A 1 73 ? 2.119 3.921 9.604 1.00 96.12 73 ASN A CA 1
ATOM 574 C C . ASN A 1 73 ? 0.692 3.398 9.740 1.00 96.12 73 ASN A C 1
ATOM 576 O O . ASN A 1 73 ? -0.255 4.107 9.395 1.00 96.12 73 ASN A O 1
ATOM 580 N N . ILE A 1 74 ? 0.556 2.160 10.224 1.00 95.25 74 ILE A N 1
ATOM 581 C CA . ILE A 1 74 ? -0.744 1.572 10.561 1.00 95.25 74 ILE A CA 1
ATOM 582 C C . ILE A 1 74 ? -1.430 2.462 11.593 1.00 95.25 74 ILE A C 1
ATOM 584 O O . ILE A 1 74 ? -0.816 2.817 12.600 1.00 95.25 74 ILE A O 1
ATOM 588 N N . GLU A 1 75 ? -2.681 2.807 11.324 1.00 93.62 75 GLU A N 1
ATOM 589 C CA . GLU A 1 75 ? -3.512 3.641 12.180 1.00 93.62 75 GLU A CA 1
ATOM 590 C C . GLU A 1 75 ? -4.620 2.808 12.819 1.00 93.62 75 GLU A C 1
ATOM 592 O O . GLU A 1 75 ? -5.086 1.816 12.248 1.00 93.62 75 GLU A 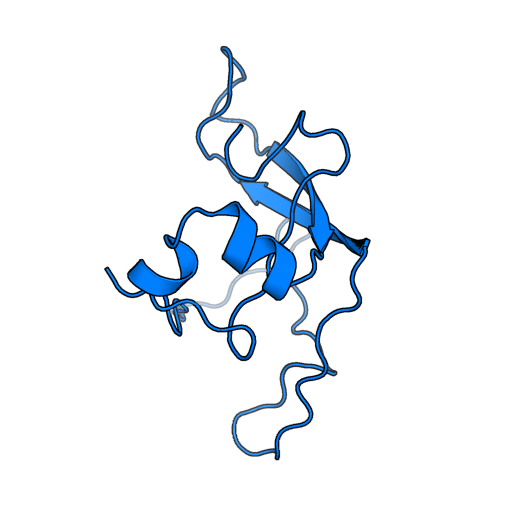O 1
ATOM 597 N N . ASP A 1 76 ? -5.037 3.233 14.003 1.00 92.81 76 ASP A N 1
ATOM 598 C CA . ASP A 1 76 ? -6.203 2.698 14.677 1.00 92.81 76 ASP A CA 1
ATOM 599 C C . ASP A 1 76 ? -7.459 2.816 13.791 1.00 92.81 76 ASP A C 1
ATOM 601 O O . ASP A 1 76 ? -7.744 3.853 13.175 1.00 92.81 76 ASP A O 1
ATOM 605 N N . PHE A 1 77 ? -8.206 1.716 13.681 1.00 91.25 77 PHE A N 1
ATOM 606 C CA . PHE A 1 77 ? -9.350 1.656 12.776 1.00 91.25 77 PHE A CA 1
ATOM 607 C C . PHE A 1 77 ? -10.504 2.542 13.254 1.00 91.25 77 PHE A C 1
ATOM 609 O O . PHE A 1 77 ? -11.212 3.124 12.427 1.00 91.25 77 PHE A O 1
ATOM 616 N N . GLU A 1 78 ? -10.695 2.672 14.567 1.00 90.44 78 GLU A N 1
ATOM 617 C CA . GLU A 1 78 ? -11.742 3.519 15.131 1.00 90.44 78 GLU A CA 1
ATOM 618 C C . GLU A 1 78 ? -11.452 4.994 14.863 1.00 90.44 78 GLU A C 1
ATOM 620 O O . GLU A 1 78 ? -12.304 5.701 14.314 1.00 90.44 78 GLU A O 1
ATOM 625 N N . TYR A 1 79 ? -10.208 5.421 15.079 1.00 91.56 79 TYR A N 1
ATOM 626 C CA . TYR A 1 79 ? -9.757 6.760 14.708 1.00 91.56 79 TYR A CA 1
ATOM 627 C C . TYR A 1 79 ? -9.996 7.067 13.219 1.00 91.56 79 TYR A C 1
ATOM 629 O O . TYR A 1 79 ? -10.499 8.135 12.855 1.00 91.56 79 TYR A O 1
ATOM 637 N N . CYS A 1 80 ? -9.678 6.115 12.338 1.00 90.12 80 CYS A N 1
ATOM 638 C CA . CYS A 1 80 ? -9.907 6.220 10.896 1.00 90.12 80 CYS A CA 1
ATOM 639 C C . CYS A 1 80 ? -11.399 6.353 10.545 1.00 90.12 80 CYS A C 1
ATOM 641 O O . CYS A 1 80 ? -11.781 7.168 9.698 1.00 90.12 80 CYS A O 1
ATOM 643 N N . ARG A 1 81 ? -12.258 5.575 11.215 1.00 90.38 81 ARG A N 1
ATOM 644 C CA . ARG A 1 81 ? -13.712 5.591 11.017 1.00 90.38 81 ARG A CA 1
ATOM 645 C C . ARG A 1 81 ? -14.326 6.935 11.392 1.00 90.38 81 ARG A C 1
ATOM 647 O O . ARG A 1 81 ? -15.201 7.416 10.669 1.00 90.38 81 ARG A O 1
ATOM 654 N N . GLU A 1 82 ? -13.873 7.528 12.489 1.00 90.06 82 GLU A N 1
ATOM 655 C CA . GLU A 1 82 ? -14.355 8.823 12.976 1.00 90.06 82 GLU A CA 1
ATOM 656 C C . GLU A 1 82 ? -13.836 9.988 12.122 1.00 90.06 82 GLU A C 1
ATOM 658 O O . GLU A 1 82 ? -14.599 10.885 11.760 1.00 90.06 82 GLU A O 1
ATOM 663 N N . SER A 1 83 ? -12.564 9.936 11.720 1.00 86.38 83 SER A N 1
ATOM 664 C CA . SER A 1 83 ? -11.895 11.020 10.984 1.00 86.38 83 SER A CA 1
ATOM 665 C C . SER A 1 83 ? -12.394 11.202 9.544 1.00 86.38 83 SER A C 1
ATOM 667 O O . SER A 1 83 ? -12.247 12.280 8.973 1.00 86.38 83 SER A O 1
ATOM 669 N N . LEU A 1 84 ? -12.991 10.172 8.937 1.00 80.38 84 LEU A N 1
ATOM 670 C CA . LEU A 1 84 ? -13.409 10.170 7.528 1.00 80.38 84 LEU A CA 1
ATOM 671 C C . LEU A 1 84 ? -14.894 10.525 7.310 1.00 80.38 84 LEU A C 1
ATOM 673 O O . LEU A 1 84 ? -15.481 10.122 6.308 1.00 80.38 84 LEU A O 1
ATOM 677 N N . SER A 1 85 ? -15.520 11.258 8.238 1.00 80.19 85 SER A N 1
ATOM 678 C CA . SER A 1 85 ? -16.884 11.821 8.109 1.00 80.19 85 SER A CA 1
ATOM 679 C C . SER A 1 85 ? -17.963 10.829 7.635 1.00 80.19 85 SER A C 1
ATOM 681 O O . SER A 1 85 ? -18.899 11.201 6.932 1.00 80.19 85 SER A O 1
ATOM 683 N N . GLY A 1 86 ? -17.848 9.550 8.005 1.00 80.00 86 GLY A N 1
ATOM 684 C CA . GLY A 1 86 ? -18.801 8.506 7.612 1.00 80.00 86 GLY A CA 1
ATOM 685 C C . GLY A 1 86 ? -18.517 7.818 6.272 1.00 80.00 86 GLY A C 1
ATOM 686 O O . GLY A 1 86 ? -19.183 6.823 5.979 1.00 80.00 86 GLY A O 1
ATOM 687 N N . LEU A 1 87 ? -17.493 8.239 5.518 1.00 86.44 87 LEU A N 1
ATOM 688 C CA . LEU A 1 87 ? -17.087 7.603 4.257 1.00 86.44 87 LEU A CA 1
ATOM 689 C C . LEU A 1 87 ? -16.813 6.107 4.447 1.00 86.44 87 LEU A C 1
ATOM 691 O O . LEU A 1 87 ? -17.327 5.291 3.692 1.00 86.44 87 LEU A O 1
ATOM 695 N N . VAL A 1 88 ? -16.078 5.728 5.502 1.00 88.50 88 VAL A N 1
ATOM 696 C CA . VAL A 1 88 ? -15.773 4.319 5.841 1.00 88.50 88 VAL A CA 1
ATOM 697 C C . VAL A 1 88 ? -17.051 3.479 5.935 1.00 88.50 88 VAL A C 1
ATOM 699 O O . VAL A 1 88 ? -17.090 2.346 5.455 1.00 88.50 88 VAL A O 1
ATOM 702 N N . LYS A 1 89 ? -18.118 4.047 6.510 1.00 86.44 89 LYS A N 1
ATOM 703 C CA . LYS A 1 89 ? -19.423 3.389 6.639 1.00 86.44 89 LYS A CA 1
ATOM 704 C C . LYS A 1 89 ? -20.166 3.350 5.304 1.00 86.44 89 LYS A C 1
ATOM 706 O O . LYS A 1 89 ? -20.739 2.314 4.975 1.00 86.44 89 LYS A O 1
ATOM 711 N N . GLU A 1 90 ? -20.140 4.441 4.543 1.00 90.44 90 GLU A N 1
ATOM 712 C CA . GLU A 1 90 ? -20.774 4.547 3.224 1.00 90.44 90 GLU A CA 1
ATOM 713 C C . GLU A 1 90 ? -20.207 3.523 2.233 1.00 90.44 90 GLU A C 1
ATOM 715 O O . GLU A 1 90 ? -20.960 2.832 1.544 1.00 90.44 90 GLU A O 1
ATOM 720 N N . VAL A 1 91 ? -18.882 3.368 2.214 1.00 91.06 91 VAL A N 1
ATOM 721 C CA . VAL A 1 91 ? -18.203 2.391 1.357 1.00 91.06 91 VAL A CA 1
ATOM 722 C C . VAL A 1 91 ? -18.124 0.993 1.976 1.00 91.06 91 VAL A C 1
ATOM 724 O O . VAL A 1 91 ? -17.538 0.095 1.385 1.00 91.06 91 VAL A O 1
ATOM 727 N N . GLY A 1 92 ? -18.727 0.766 3.144 1.00 90.69 92 GLY A N 1
ATOM 728 C CA . GLY A 1 92 ? -18.855 -0.564 3.745 1.00 90.69 92 GLY A CA 1
ATOM 729 C C . GLY A 1 92 ? -17.559 -1.187 4.278 1.00 90.69 92 GLY A C 1
ATOM 730 O O . GLY A 1 92 ? -17.534 -2.396 4.510 1.00 90.69 92 GLY A O 1
ATOM 731 N N . ILE A 1 93 ? -16.503 -0.400 4.500 1.00 90.50 93 ILE A N 1
ATOM 732 C CA . ILE A 1 93 ? -15.211 -0.870 5.023 1.00 90.50 93 ILE A CA 1
ATOM 733 C C . ILE A 1 93 ? -15.367 -1.369 6.472 1.00 90.50 93 ILE A C 1
ATOM 735 O O . ILE A 1 93 ? -16.089 -0.784 7.281 1.00 90.50 93 ILE A O 1
ATOM 739 N N . ARG A 1 94 ? -14.685 -2.473 6.813 1.00 88.38 94 ARG A N 1
ATOM 740 C CA . ARG A 1 94 ? -14.743 -3.121 8.137 1.00 88.38 94 ARG A CA 1
ATOM 741 C C . ARG A 1 94 ? -13.347 -3.481 8.630 1.00 88.38 94 ARG A C 1
ATOM 743 O O . ARG A 1 94 ? -12.586 -4.075 7.874 1.00 88.38 94 ARG A O 1
ATOM 750 N N . GLU A 1 95 ? -13.080 -3.260 9.915 1.00 85.38 95 GLU A N 1
ATOM 751 C CA . GLU A 1 95 ? -11.794 -3.552 10.577 1.00 85.38 95 GLU A CA 1
ATOM 752 C C . GLU A 1 95 ? -11.290 -4.978 10.324 1.00 85.38 95 GLU A C 1
ATOM 754 O O . GLU A 1 95 ? -10.118 -5.216 10.059 1.00 85.38 95 GLU A O 1
ATOM 759 N N . ARG A 1 96 ? -12.199 -5.958 10.328 1.00 83.31 96 ARG A N 1
ATOM 760 C CA . ARG A 1 96 ? -11.844 -7.366 10.106 1.00 83.31 96 ARG A CA 1
ATOM 761 C C . ARG A 1 96 ? -11.232 -7.637 8.721 1.00 83.31 96 ARG A C 1
ATOM 763 O O . ARG A 1 96 ? -10.511 -8.620 8.575 1.00 83.31 96 ARG A O 1
ATOM 770 N N . ASN A 1 97 ? -11.566 -6.831 7.714 1.00 85.50 97 ASN A N 1
ATOM 771 C CA . ASN A 1 97 ? -11.213 -7.076 6.311 1.00 85.50 97 ASN A CA 1
ATOM 772 C C . ASN A 1 97 ? -10.361 -5.948 5.707 1.00 85.50 97 ASN A C 1
ATOM 774 O O . ASN A 1 97 ? -10.059 -5.981 4.515 1.00 85.50 97 ASN A O 1
ATOM 778 N N . SER A 1 98 ? -10.032 -4.917 6.483 1.00 88.62 98 SER A N 1
ATOM 779 C CA . SER A 1 98 ? -9.389 -3.700 5.993 1.00 88.62 98 SER A CA 1
ATOM 780 C C . SER A 1 98 ? -8.566 -3.056 7.099 1.00 88.62 98 SER A C 1
ATOM 782 O O . SER A 1 98 ? -8.919 -3.144 8.270 1.00 88.62 98 SER A O 1
ATOM 784 N N . VAL A 1 99 ? -7.491 -2.373 6.720 1.00 90.88 99 VAL A N 1
ATOM 785 C CA . VAL A 1 99 ? -6.608 -1.657 7.644 1.00 90.88 99 VAL A CA 1
ATOM 786 C C . VAL A 1 99 ? -6.464 -0.210 7.195 1.00 90.88 99 VAL A C 1
ATOM 788 O O . VAL A 1 99 ? -6.472 0.065 5.994 1.00 90.88 99 VAL A O 1
ATOM 791 N N . CYS A 1 100 ? -6.327 0.707 8.149 1.00 92.38 100 CYS A N 1
ATOM 792 C CA . CYS A 1 100 ? -6.019 2.099 7.861 1.00 92.38 100 CYS A CA 1
ATOM 793 C C . CYS A 1 100 ? -4.527 2.365 8.052 1.00 92.38 100 CYS A C 1
ATOM 795 O O . CYS A 1 100 ? -3.878 1.795 8.928 1.00 92.38 100 CYS A O 1
ATOM 797 N N . ALA A 1 101 ? -3.979 3.240 7.217 1.00 94.00 101 ALA A N 1
ATOM 798 C CA . ALA A 1 101 ? -2.616 3.719 7.350 1.00 94.00 101 ALA A CA 1
ATOM 799 C C . ALA A 1 101 ? -2.538 5.177 6.901 1.00 94.00 101 ALA A C 1
ATOM 801 O O . ALA A 1 101 ? -3.256 5.588 5.986 1.00 94.00 101 ALA A O 1
ATOM 802 N N . ARG A 1 102 ? -1.650 5.951 7.520 1.00 92.31 102 ARG A N 1
ATOM 803 C CA . ARG A 1 102 ? -1.409 7.355 7.159 1.00 92.31 102 ARG A CA 1
ATOM 804 C C . ARG A 1 102 ? 0.064 7.714 7.258 1.00 92.31 102 ARG A C 1
ATOM 806 O O . ARG A 1 102 ? 0.826 7.005 7.912 1.00 92.31 102 ARG A O 1
ATOM 813 N N . SER A 1 103 ? 0.457 8.837 6.663 1.00 92.69 103 SER A N 1
ATOM 814 C CA . SER A 1 103 ? 1.748 9.435 6.998 1.00 92.69 103 SER A CA 1
ATOM 815 C C . SER A 1 103 ? 1.664 10.204 8.315 1.00 92.69 103 SER A C 1
ATOM 817 O O . SER A 1 103 ? 0.665 10.869 8.606 1.00 92.69 103 SER A O 1
ATOM 819 N N . LEU A 1 104 ? 2.720 10.114 9.123 1.00 89.50 104 LEU A N 1
ATOM 820 C CA . LEU A 1 104 ? 2.802 10.811 10.408 1.00 89.50 104 LEU A CA 1
ATOM 821 C C . LEU A 1 104 ? 3.060 12.312 10.252 1.00 89.50 104 LEU A C 1
ATOM 823 O O . LEU A 1 104 ? 2.588 13.093 11.070 1.00 89.50 104 LEU A O 1
ATOM 827 N N . ASP A 1 105 ? 3.774 12.701 9.200 1.00 88.25 105 ASP A N 1
ATOM 828 C CA . ASP A 1 105 ? 4.109 14.091 8.868 1.00 88.25 105 ASP A CA 1
ATOM 829 C C . ASP A 1 105 ? 3.068 14.769 7.958 1.00 88.25 105 ASP A C 1
ATOM 831 O O . ASP A 1 105 ? 3.177 15.961 7.683 1.00 88.25 105 ASP A O 1
ATOM 835 N N . ALA A 1 106 ? 2.061 14.015 7.501 1.00 82.06 106 ALA A N 1
ATOM 836 C CA . ALA A 1 106 ? 0.996 14.463 6.604 1.00 82.06 106 ALA A CA 1
ATOM 837 C C . ALA A 1 106 ? 1.474 15.109 5.283 1.00 82.06 106 ALA A C 1
ATOM 839 O O . ALA A 1 106 ? 0.697 15.805 4.628 1.00 82.06 106 ALA A O 1
ATOM 840 N N . ILE A 1 107 ? 2.722 14.867 4.861 1.00 81.31 107 ILE A N 1
ATOM 841 C CA . ILE A 1 107 ? 3.260 15.379 3.585 1.00 81.31 107 ILE A CA 1
ATOM 842 C C . ILE A 1 107 ? 3.243 14.341 2.459 1.00 81.31 107 ILE A C 1
ATOM 844 O O . ILE A 1 107 ? 3.604 14.672 1.330 1.00 81.31 107 ILE A O 1
ATOM 848 N N . ALA A 1 108 ? 2.850 13.102 2.765 1.00 84.56 108 ALA A N 1
ATOM 849 C CA . ALA A 1 108 ? 2.796 12.005 1.812 1.00 84.56 108 ALA A CA 1
ATOM 850 C C . ALA A 1 108 ? 1.572 11.107 2.043 1.00 84.56 108 ALA A C 1
ATOM 852 O O . ALA A 1 108 ? 1.177 10.832 3.178 1.00 84.56 108 ALA A O 1
ATOM 853 N N . GLY A 1 109 ? 1.023 10.578 0.958 1.00 88.19 109 GLY A N 1
ATOM 854 C CA . GLY A 1 109 ? -0.024 9.560 0.968 1.00 88.19 109 GLY A CA 1
ATOM 855 C C . GLY A 1 109 ? 0.076 8.626 -0.241 1.00 88.19 109 GLY A C 1
ATOM 856 O O . GLY A 1 109 ? 0.950 8.801 -1.094 1.00 88.19 109 GLY A O 1
ATOM 857 N N . PRO A 1 110 ? -0.816 7.622 -0.357 1.00 89.06 110 PRO A N 1
ATOM 858 C CA . PRO A 1 110 ? -0.921 6.805 -1.572 1.00 89.06 110 PRO A CA 1
ATOM 859 C C . PRO A 1 110 ? -1.176 7.653 -2.828 1.00 89.06 110 PRO A C 1
ATOM 861 O O . PRO A 1 110 ? -0.625 7.377 -3.891 1.00 89.06 110 PRO A O 1
ATOM 864 N N . CYS A 1 111 ? -1.972 8.710 -2.668 1.00 81.38 111 CYS A N 1
ATOM 865 C CA . CYS A 1 111 ? -2.125 9.804 -3.613 1.00 81.38 111 CYS A CA 1
ATOM 866 C C . CYS A 1 111 ? -1.901 11.098 -2.835 1.00 81.38 111 CYS A C 1
ATOM 868 O O . CYS A 1 111 ? -2.668 11.368 -1.913 1.00 81.38 111 CYS A O 1
ATOM 870 N N . HIS A 1 112 ? -0.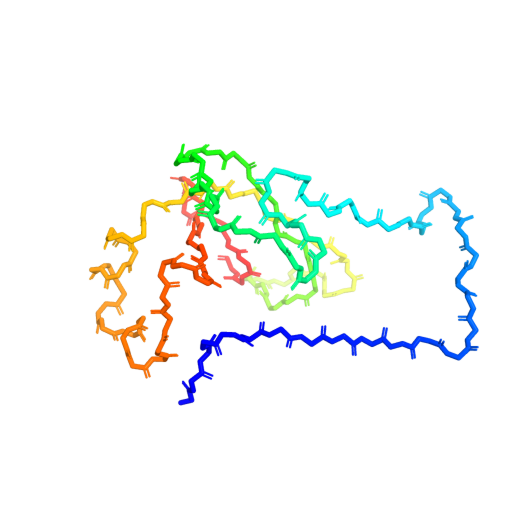902 11.879 -3.253 1.00 69.75 112 HIS A N 1
ATOM 871 C CA . HIS A 1 112 ? -0.497 13.146 -2.632 1.00 69.75 112 HIS A CA 1
ATOM 872 C C . HIS A 1 112 ? 0.079 12.989 -1.222 1.00 69.75 112 HIS A C 1
ATOM 874 O O . HIS A 1 112 ? -0.684 12.979 -0.239 1.00 69.75 112 HIS A O 1
#

Organism: Ornithodoros erraticus (NCBI:txid265619)

Sequence (112 aa):
MNLNYDIAFFKFSVPFNFTETVRPACLPRDVVRPACLPRDVRPLPVNTTCFSSGWGQTRGSGNAFRLKQAKLNIEDFEYCRESLSGLVKEVGIRERNSVCARSLDAIAGPCH

Foldseek 3Di:
DACFVVDDDDDDPDDDDDDPVDDDDDDDPQQDDPDDDDDPNDQDDWFPKDKDKDLDAEDDPPDSPDIDMDIKTWHDVVCVCVVVVNVCVVNNPDRSRDTDIGHPVNPDDSYD

InterPro domains:
  IPR001254 Serine proteases, trypsin domain [PF00089] (3-103)
  IPR009003 Peptidase S1, PA clan [SSF50494] (2-111)

pLDDT: mean 84.28, std 13.58, range [42.97, 97.19]